Protein AF-A0A2W1ZKI3-F1 (afdb_monomer_lite)

Foldseek 3Di:
DDVLLVVLLVLLVVLLVLLVQLLVCLVPQVSNLVSLVVLLVSLVVNLVSQLVVCVVQVHHSVPGALVNCCVRPDPPCVPSSVVSVVSSVVSLVSSVVRHDDDPSVVSSVVSVVVRD

Sequence (116 aa):
MSGEATDLSARLWDERALLGDLVTAAQEPDRALALLDRLRVLRLEQDVLVHALAGQWGTAPDTATLRSLERVAPPPWDLLLPDHLAALATLTAELDALVPSGAVRERWDRVRGASR

Secondary structure (DSSP, 8-state):
--HHHHHHHHHHHHHHHHHHHHHHHTT-HHHHHHHHHHHHHHHHHHHHHHHHHHHHTTS-GGG--HHHHHTTPPTTHHHHHHHHHHHHHHHHHHHHHHPPTTHHHHHHHHHHHTT-

Structure (mmCIF, N/CA/C/O backbone):
data_AF-A0A2W1ZKI3-F1
#
_entry.id   AF-A0A2W1ZKI3-F1
#
loop_
_atom_site.group_PDB
_atom_site.id
_atom_site.type_symbol
_atom_site.label_atom_id
_atom_site.label_alt_id
_atom_site.label_comp_id
_atom_site.label_asym_id
_atom_site.label_entity_id
_atom_site.label_seq_id
_atom_site.pdbx_PDB_ins_code
_atom_site.Cartn_x
_atom_site.Cartn_y
_atom_site.Cartn_z
_atom_site.occupancy
_atom_site.B_iso_or_equiv
_atom_site.auth_seq_id
_atom_site.auth_comp_id
_atom_site.auth_asym_id
_atom_site.auth_atom_id
_atom_site.pdbx_PDB_model_num
ATOM 1 N N . MET A 1 1 ? 1.704 -2.016 -23.703 1.00 53.62 1 MET A N 1
ATOM 2 C CA . MET A 1 1 ? 1.446 -1.617 -22.305 1.00 53.62 1 MET A CA 1
ATOM 3 C C . MET A 1 1 ? 1.708 -2.839 -21.450 1.00 53.62 1 MET A C 1
ATOM 5 O O . MET A 1 1 ? 1.148 -3.878 -21.772 1.00 53.62 1 MET A O 1
ATOM 9 N N . SER A 1 2 ? 2.621 -2.760 -20.481 1.00 67.12 2 SER A N 1
ATOM 10 C CA . SER A 1 2 ? 2.915 -3.891 -19.588 1.00 67.12 2 SER A CA 1
ATOM 11 C C . SER A 1 2 ? 1.688 -4.164 -18.710 1.00 67.12 2 SER A C 1
ATOM 13 O O . SER A 1 2 ? 1.106 -3.227 -18.155 1.00 67.12 2 SER A O 1
ATOM 15 N N . GLY A 1 3 ? 1.267 -5.429 -18.641 1.00 91.06 3 GLY A N 1
ATOM 16 C CA . GLY A 1 3 ? 0.169 -5.853 -17.769 1.00 91.06 3 GLY A CA 1
ATOM 17 C C . GLY A 1 3 ? 0.518 -5.616 -16.302 1.00 91.06 3 GLY A C 1
ATOM 18 O O . GLY A 1 3 ? -0.306 -5.110 -15.552 1.00 91.06 3 GLY A O 1
ATOM 19 N N . GLU A 1 4 ? 1.787 -5.817 -15.944 1.00 94.56 4 GLU A N 1
ATOM 20 C CA . GLU A 1 4 ? 2.303 -5.668 -14.584 1.00 94.56 4 GLU A CA 1
ATOM 21 C C . GLU A 1 4 ? 2.168 -4.237 -14.051 1.00 94.56 4 GLU A C 1
ATOM 23 O O . GLU A 1 4 ? 1.882 -4.048 -12.874 1.00 94.56 4 GLU A O 1
ATOM 28 N N . ALA A 1 5 ? 2.319 -3.215 -14.899 1.00 94.69 5 ALA A N 1
ATOM 29 C CA . ALA A 1 5 ? 2.127 -1.825 -14.478 1.00 94.69 5 ALA A CA 1
ATOM 30 C C . ALA A 1 5 ? 0.650 -1.517 -14.173 1.00 94.69 5 ALA A C 1
ATOM 32 O O . ALA A 1 5 ? 0.334 -0.797 -13.224 1.00 94.69 5 ALA A O 1
ATOM 33 N N . THR A 1 6 ? -0.261 -2.117 -14.945 1.00 96.00 6 THR A N 1
ATOM 34 C CA . THR A 1 6 ? -1.707 -2.018 -14.699 1.00 96.00 6 THR A CA 1
ATOM 35 C C . THR A 1 6 ? -2.086 -2.766 -13.426 1.00 96.00 6 THR A C 1
ATOM 37 O O . THR A 1 6 ? -2.810 -2.222 -12.593 1.00 96.00 6 THR A O 1
ATOM 40 N N . ASP A 1 7 ? -1.539 -3.966 -13.236 1.00 97.25 7 ASP A N 1
ATOM 41 C CA . ASP A 1 7 ? -1.741 -4.764 -12.030 1.00 97.25 7 ASP A CA 1
ATOM 42 C C . ASP A 1 7 ? -1.191 -4.048 -10.794 1.00 97.25 7 ASP A C 1
ATOM 44 O O . ASP A 1 7 ? -1.878 -3.985 -9.775 1.00 97.25 7 ASP A O 1
ATOM 48 N N . LEU A 1 8 ? -0.009 -3.424 -10.885 1.00 97.19 8 LEU A N 1
ATOM 49 C CA . LEU A 1 8 ? 0.547 -2.629 -9.791 1.00 97.19 8 LEU A CA 1
ATOM 50 C C . LEU A 1 8 ? -0.387 -1.475 -9.439 1.00 97.19 8 LEU A C 1
ATOM 52 O O . LEU A 1 8 ? -0.717 -1.284 -8.272 1.00 97.19 8 LEU A O 1
ATOM 56 N N . SER A 1 9 ? -0.875 -0.740 -10.439 1.00 96.56 9 SER A N 1
ATOM 57 C CA . SER A 1 9 ? -1.841 0.330 -10.194 1.00 96.56 9 SER A CA 1
ATOM 58 C C . SER A 1 9 ? -3.138 -0.178 -9.564 1.00 96.56 9 SER A C 1
ATOM 60 O O . SER A 1 9 ? -3.724 0.541 -8.755 1.00 96.56 9 SER A O 1
ATOM 62 N N . ALA A 1 10 ? -3.606 -1.377 -9.918 1.00 97.69 10 ALA A N 1
ATOM 63 C CA . ALA A 1 10 ? -4.766 -1.985 -9.273 1.00 97.69 10 ALA A CA 1
ATOM 64 C C . ALA A 1 10 ? -4.475 -2.280 -7.792 1.00 97.69 10 ALA A C 1
ATOM 66 O O . ALA A 1 10 ? -5.259 -1.888 -6.932 1.00 97.69 10 ALA A O 1
ATOM 67 N N . ARG A 1 11 ? -3.307 -2.856 -7.473 1.00 98.00 11 ARG A N 1
ATOM 68 C CA . ARG A 1 11 ? -2.914 -3.131 -6.079 1.00 98.00 11 ARG A CA 1
ATOM 69 C C . ARG A 1 11 ? -2.718 -1.867 -5.246 1.00 98.00 11 ARG A C 1
ATOM 71 O O . ARG A 1 11 ? -3.053 -1.870 -4.066 1.00 98.00 11 ARG A O 1
ATOM 78 N N . LEU A 1 12 ? -2.227 -0.781 -5.843 1.00 97.50 12 LEU A N 1
ATOM 79 C CA . LEU A 1 12 ? -2.124 0.519 -5.172 1.00 97.50 12 LEU A CA 1
ATOM 80 C C . LEU A 1 12 ? -3.512 1.103 -4.864 1.00 97.50 12 LEU A C 1
ATOM 82 O O . LEU A 1 12 ? -3.722 1.662 -3.788 1.00 97.50 12 LEU A O 1
ATOM 86 N N . TRP A 1 13 ? -4.485 0.934 -5.764 1.00 98.06 13 TRP A N 1
ATOM 87 C CA . TRP A 1 13 ? -5.879 1.289 -5.483 1.00 98.06 13 TRP A CA 1
ATOM 88 C C . TRP A 1 13 ? -6.488 0.434 -4.369 1.00 98.06 13 TRP A C 1
ATOM 90 O O . TRP A 1 13 ? -7.110 0.990 -3.461 1.00 98.06 13 TRP A O 1
ATOM 100 N N . ASP A 1 14 ? -6.270 -0.881 -4.402 1.00 98.38 14 ASP A N 1
ATOM 101 C CA . ASP A 1 14 ? -6.720 -1.794 -3.347 1.00 98.38 14 ASP A CA 1
ATOM 102 C C . ASP A 1 14 ? -6.115 -1.413 -1.991 1.00 98.38 14 ASP A C 1
ATOM 104 O O . ASP A 1 14 ? -6.807 -1.431 -0.971 1.00 98.38 14 ASP A O 1
ATOM 108 N N . GLU A 1 15 ? -4.843 -1.003 -1.965 1.00 97.94 15 GLU A N 1
ATOM 109 C CA . GLU A 1 15 ? -4.184 -0.573 -0.735 1.00 97.94 15 GLU A CA 1
ATOM 110 C C . GLU A 1 15 ? -4.808 0.712 -0.208 1.00 97.94 15 GLU A C 1
ATOM 112 O O . GLU A 1 15 ? -5.104 0.801 0.980 1.00 97.94 15 GLU A O 1
ATOM 117 N N . ARG A 1 16 ? -5.071 1.692 -1.076 1.00 97.69 16 ARG A N 1
ATOM 118 C CA . ARG A 1 16 ? -5.751 2.931 -0.678 1.00 97.69 16 ARG A CA 1
ATOM 119 C C . ARG A 1 16 ? -7.126 2.655 -0.079 1.00 97.69 16 ARG A C 1
ATOM 121 O O . ARG A 1 16 ? -7.450 3.224 0.961 1.00 97.69 16 ARG A O 1
ATOM 128 N N . ALA A 1 17 ? -7.916 1.784 -0.707 1.00 98.25 17 ALA A N 1
ATOM 129 C CA . ALA A 1 17 ? -9.220 1.389 -0.183 1.00 98.25 17 ALA A CA 1
ATOM 130 C C . ALA A 1 17 ? -9.080 0.721 1.192 1.00 98.25 17 ALA A C 1
ATOM 132 O O . ALA A 1 17 ? -9.763 1.096 2.143 1.00 98.25 17 ALA A O 1
ATOM 133 N N . LEU A 1 18 ? -8.125 -0.200 1.326 1.00 98.19 18 LEU A N 1
ATOM 134 C CA . LEU A 1 18 ? -7.886 -0.928 2.565 1.00 98.19 18 LEU A CA 1
ATOM 135 C C . LEU A 1 18 ? -7.368 -0.033 3.702 1.00 98.19 18 LEU A C 1
ATOM 137 O O . LEU A 1 18 ? -7.762 -0.211 4.854 1.00 98.19 18 LEU A O 1
ATOM 141 N N . LEU A 1 19 ? -6.507 0.940 3.398 1.00 97.81 19 LEU A N 1
ATOM 142 C CA . LEU A 1 19 ? -6.060 1.943 4.363 1.00 97.81 19 LEU A CA 1
ATOM 143 C C . LEU A 1 19 ? -7.219 2.863 4.783 1.00 97.81 19 LEU A C 1
ATOM 145 O O . LEU A 1 19 ? -7.325 3.186 5.962 1.00 97.81 19 LEU A O 1
ATOM 149 N N . GLY A 1 20 ? -8.120 3.232 3.868 1.00 97.75 20 GLY A N 1
ATOM 150 C CA . GLY A 1 20 ? -9.344 3.972 4.205 1.00 97.75 20 GLY A CA 1
ATOM 151 C C . GLY A 1 20 ? -10.292 3.184 5.121 1.00 97.75 20 GLY A C 1
ATOM 152 O O . GLY A 1 20 ? -10.811 3.719 6.105 1.00 97.75 20 GLY A O 1
ATOM 153 N N . ASP A 1 21 ? -10.457 1.886 4.861 1.00 98.31 21 ASP A N 1
ATOM 154 C CA . ASP A 1 21 ? -11.203 0.987 5.747 1.00 98.31 21 ASP A CA 1
ATOM 155 C C . ASP A 1 21 ? -10.548 0.897 7.132 1.00 98.31 21 ASP A C 1
ATOM 157 O O . ASP A 1 21 ? -11.243 0.926 8.149 1.00 98.31 21 ASP A O 1
ATOM 161 N N . LEU A 1 22 ? -9.212 0.829 7.186 1.00 98.00 22 LEU A N 1
ATOM 162 C CA . LEU A 1 22 ? -8.447 0.839 8.435 1.00 98.00 22 LEU A CA 1
ATOM 163 C C . LEU A 1 22 ? -8.629 2.142 9.216 1.00 98.00 22 LEU A C 1
ATOM 165 O O . LEU A 1 22 ? -8.757 2.080 10.435 1.00 98.00 22 LEU A O 1
ATOM 169 N N . VAL A 1 23 ? -8.666 3.302 8.548 1.00 97.25 23 VAL A N 1
ATOM 170 C CA . VAL A 1 23 ? -8.913 4.602 9.200 1.00 97.25 23 VAL A CA 1
ATOM 171 C C . VAL A 1 23 ? -10.259 4.570 9.919 1.00 97.25 23 VAL A C 1
ATOM 173 O O . VAL A 1 23 ? -10.357 4.947 11.086 1.00 97.25 23 VAL A O 1
ATOM 176 N N . THR A 1 24 ? -11.282 4.035 9.251 1.00 96.94 24 THR A N 1
ATOM 177 C CA . THR A 1 24 ? -12.633 3.914 9.813 1.00 96.94 24 THR A CA 1
ATOM 178 C C . THR A 1 24 ? -12.696 2.888 10.950 1.00 96.94 24 THR A C 1
ATOM 180 O O . THR A 1 24 ? -13.403 3.093 11.933 1.00 96.94 24 THR A O 1
ATOM 183 N N . ALA A 1 25 ? -11.946 1.790 10.835 1.00 96.75 25 ALA A N 1
ATOM 184 C CA . ALA A 1 25 ? -11.964 0.670 11.774 1.00 96.75 25 ALA A CA 1
ATOM 185 C C . ALA A 1 25 ? -10.898 0.754 12.882 1.00 96.75 25 ALA A C 1
ATOM 187 O O . ALA A 1 25 ? -10.759 -0.194 13.652 1.00 96.75 25 ALA A O 1
ATOM 188 N N . ALA A 1 26 ? -10.124 1.842 12.984 1.00 93.94 26 ALA A N 1
ATOM 189 C CA . ALA A 1 26 ? -8.933 1.905 13.841 1.00 93.94 26 ALA A CA 1
ATOM 190 C C . ALA A 1 26 ? -9.215 1.604 15.326 1.00 93.94 26 ALA A C 1
ATOM 192 O O . ALA A 1 26 ? -8.348 1.085 16.027 1.00 93.94 26 ALA A O 1
ATOM 193 N N . GLN A 1 27 ? -10.430 1.905 15.794 1.00 94.00 27 GLN A N 1
ATOM 194 C CA . GLN A 1 27 ? -10.876 1.685 17.176 1.00 94.00 27 GLN A CA 1
ATOM 195 C C . GLN A 1 27 ? -11.596 0.341 17.388 1.00 94.00 27 GLN A C 1
ATOM 197 O O . GLN A 1 27 ? -12.051 0.063 18.494 1.00 94.00 27 GLN A O 1
ATOM 202 N N . GLU A 1 28 ? -11.707 -0.494 16.353 1.00 97.44 28 GLU A N 1
ATOM 203 C CA . GLU A 1 28 ? -12.312 -1.827 16.392 1.00 97.44 28 GLU A CA 1
ATOM 204 C C . GLU A 1 28 ? -11.196 -2.887 16.269 1.00 97.44 28 GLU A C 1
ATOM 206 O O . GLU A 1 28 ? -10.836 -3.258 15.149 1.00 97.44 28 GLU A O 1
ATOM 211 N N . PRO A 1 29 ? -10.610 -3.390 17.378 1.00 96.56 29 PRO A N 1
ATOM 212 C CA . PRO A 1 29 ? -9.356 -4.146 17.329 1.00 96.56 29 PRO A CA 1
ATOM 213 C C . PRO A 1 29 ? -9.392 -5.368 16.408 1.00 96.56 29 PRO A C 1
ATOM 215 O O . PRO A 1 29 ? -8.496 -5.534 15.584 1.00 96.56 29 PRO A O 1
ATOM 218 N N . ASP A 1 30 ? -10.441 -6.187 16.490 1.00 97.81 30 ASP A N 1
ATOM 219 C CA . ASP A 1 30 ? -10.557 -7.408 15.684 1.00 97.81 30 ASP A CA 1
ATOM 220 C C . ASP A 1 30 ? -10.656 -7.093 14.186 1.00 97.81 30 ASP A C 1
ATOM 222 O O . ASP A 1 30 ? -10.011 -7.735 13.351 1.00 97.81 30 ASP A O 1
ATOM 226 N N . ARG A 1 31 ? -11.420 -6.051 13.839 1.00 97.88 31 ARG A N 1
ATOM 227 C CA . ARG A 1 31 ? -11.578 -5.592 12.457 1.00 97.88 31 ARG A CA 1
ATOM 228 C C . ARG A 1 31 ? -10.278 -4.987 11.930 1.00 97.88 31 ARG A C 1
ATOM 230 O O . ARG A 1 31 ? -9.854 -5.337 10.829 1.00 97.88 31 ARG A O 1
ATOM 237 N N . ALA A 1 32 ? -9.621 -4.133 12.713 1.00 98.06 32 ALA A N 1
ATOM 238 C CA . ALA A 1 32 ? -8.341 -3.536 12.353 1.00 98.06 32 ALA A CA 1
ATOM 239 C C . ALA A 1 32 ? -7.266 -4.609 12.126 1.00 98.06 32 ALA A C 1
ATOM 241 O O . ALA A 1 32 ? -6.567 -4.575 11.116 1.00 98.06 32 ALA A O 1
ATOM 242 N N . LEU A 1 33 ? -7.165 -5.607 13.009 1.00 98.25 33 LEU A N 1
ATOM 243 C CA . LEU A 1 33 ? -6.203 -6.703 12.869 1.00 98.25 33 LEU A CA 1
ATOM 244 C C . LEU A 1 33 ? -6.441 -7.523 11.594 1.00 98.25 33 LEU A C 1
ATOM 246 O O . LEU A 1 33 ? -5.490 -7.779 10.853 1.00 98.25 33 LEU A O 1
ATOM 250 N N . ALA A 1 34 ? -7.696 -7.856 11.280 1.00 98.19 34 ALA A N 1
ATOM 251 C CA . ALA A 1 34 ? -8.033 -8.566 10.046 1.00 98.19 34 ALA A CA 1
ATOM 252 C C . ALA A 1 34 ? -7.664 -7.761 8.784 1.00 98.19 34 ALA A C 1
ATOM 254 O O . ALA A 1 34 ? -7.137 -8.312 7.813 1.00 98.19 34 ALA A O 1
ATOM 255 N N . LEU A 1 35 ? -7.897 -6.446 8.791 1.00 98.44 35 LEU A N 1
ATOM 256 C CA . LEU A 1 35 ? -7.519 -5.564 7.684 1.00 98.44 35 LEU A CA 1
ATOM 257 C C . LEU A 1 35 ? -5.989 -5.419 7.563 1.00 98.44 35 LEU A C 1
ATOM 259 O O . LEU A 1 35 ? -5.463 -5.437 6.452 1.00 98.44 35 LEU A O 1
ATOM 263 N N . LEU A 1 36 ? -5.253 -5.365 8.679 1.00 97.94 36 LEU A N 1
ATOM 264 C CA . LEU A 1 36 ? -3.782 -5.344 8.686 1.00 97.94 36 LEU A CA 1
ATOM 265 C C . LEU A 1 36 ? -3.166 -6.643 8.144 1.00 97.94 36 LEU A C 1
ATOM 267 O O . LEU A 1 36 ? -2.096 -6.622 7.528 1.00 97.94 36 LEU A O 1
ATOM 271 N N . ASP A 1 37 ? -3.823 -7.784 8.349 1.00 97.50 37 ASP A N 1
ATOM 272 C CA . ASP A 1 37 ? -3.405 -9.050 7.748 1.00 97.50 37 ASP A CA 1
ATOM 273 C C . ASP A 1 37 ? -3.599 -9.052 6.232 1.00 97.50 37 ASP A C 1
ATOM 275 O O . ASP A 1 37 ? -2.682 -9.451 5.508 1.00 97.50 37 ASP A O 1
ATOM 279 N N . ARG A 1 38 ? -4.724 -8.517 5.746 1.00 98.00 38 ARG A N 1
ATOM 280 C CA . ARG A 1 38 ? -4.956 -8.309 4.308 1.00 98.00 38 ARG A CA 1
ATOM 281 C C . ARG A 1 38 ? -3.935 -7.344 3.706 1.00 98.00 38 ARG A C 1
ATOM 283 O O . ARG A 1 38 ? -3.398 -7.628 2.641 1.00 98.00 38 ARG A O 1
ATOM 290 N N . LEU A 1 39 ? -3.608 -6.260 4.413 1.00 97.62 39 LEU A N 1
ATOM 291 C CA . LEU A 1 39 ? -2.653 -5.251 3.950 1.00 97.62 39 LEU A CA 1
ATOM 292 C C . LEU A 1 39 ? -1.256 -5.845 3.782 1.00 97.62 39 LEU A C 1
ATOM 294 O O . LEU A 1 39 ? -0.571 -5.563 2.803 1.00 97.62 39 LEU A O 1
ATOM 298 N N . ARG A 1 40 ? -0.847 -6.715 4.711 1.00 96.56 40 ARG A N 1
ATOM 299 C CA . ARG A 1 40 ? 0.424 -7.436 4.600 1.00 96.56 40 ARG A CA 1
ATOM 300 C C . ARG A 1 40 ? 0.477 -8.301 3.342 1.00 96.56 40 ARG A C 1
ATOM 302 O O . ARG A 1 40 ? 1.495 -8.291 2.665 1.00 96.56 40 ARG A O 1
ATOM 309 N N . VAL A 1 41 ? -0.579 -9.061 3.051 1.00 96.44 41 VAL A N 1
ATOM 310 C CA . VAL A 1 41 ? -0.627 -9.923 1.855 1.00 96.44 41 VAL A CA 1
ATOM 311 C C . VAL A 1 41 ? -0.575 -9.079 0.586 1.00 96.44 41 VAL A C 1
ATOM 313 O O . VAL A 1 41 ? 0.241 -9.349 -0.286 1.00 96.44 41 VAL A O 1
ATOM 316 N N . LEU A 1 42 ? -1.372 -8.013 0.529 1.00 97.06 42 LEU A N 1
ATOM 317 C CA . LEU A 1 42 ? -1.413 -7.106 -0.613 1.00 97.06 42 LEU A CA 1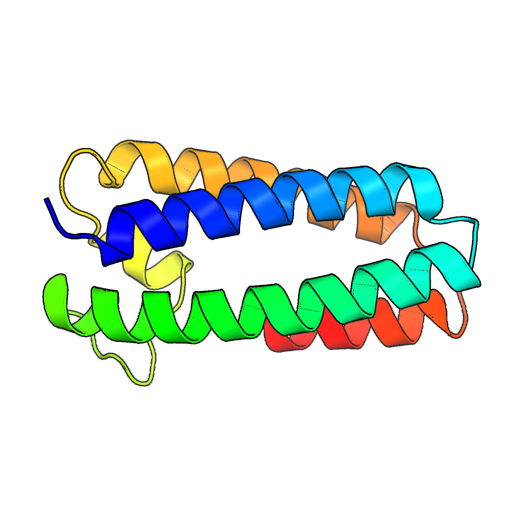
ATOM 318 C C . LEU A 1 42 ? -0.045 -6.476 -0.914 1.00 97.06 42 LEU A C 1
ATOM 320 O O . LEU A 1 42 ? 0.358 -6.389 -2.068 1.00 97.06 42 LEU A O 1
ATOM 324 N N . ARG A 1 43 ? 0.695 -6.063 0.118 1.00 95.12 43 ARG A N 1
ATOM 325 C CA . ARG A 1 43 ? 2.029 -5.474 -0.058 1.00 95.12 43 ARG A CA 1
ATOM 326 C C . ARG A 1 43 ? 3.064 -6.483 -0.561 1.00 95.12 43 ARG A C 1
ATOM 328 O O . ARG A 1 43 ? 3.888 -6.120 -1.384 1.00 95.12 43 ARG A O 1
ATOM 335 N N . LEU A 1 44 ? 2.955 -7.758 -0.179 1.00 94.69 44 LEU A N 1
ATOM 336 C CA . LEU A 1 44 ? 3.794 -8.814 -0.765 1.00 94.69 44 LEU A CA 1
ATOM 337 C C . LEU A 1 44 ? 3.520 -8.998 -2.266 1.00 94.69 44 LEU A C 1
ATOM 339 O O . LEU A 1 44 ? 4.443 -9.242 -3.037 1.00 94.69 44 LEU A O 1
ATOM 343 N N . GLU A 1 45 ? 2.264 -8.876 -2.698 1.00 95.94 45 GLU A N 1
ATOM 344 C CA . GLU A 1 45 ? 1.919 -8.917 -4.125 1.00 95.94 45 GLU A CA 1
ATOM 345 C C . GLU A 1 45 ? 2.484 -7.700 -4.872 1.00 95.94 45 GLU A C 1
ATOM 347 O O . GLU A 1 45 ? 2.977 -7.838 -5.992 1.00 95.94 45 GLU A O 1
ATOM 352 N N . GLN A 1 46 ? 2.462 -6.520 -4.244 1.00 96.06 46 GLN A N 1
ATOM 353 C CA . GLN A 1 46 ? 3.098 -5.325 -4.799 1.00 96.06 46 GLN A CA 1
ATOM 354 C C . GLN A 1 46 ? 4.608 -5.494 -4.937 1.00 96.06 46 GLN A C 1
ATOM 356 O O . GLN A 1 46 ? 5.138 -5.133 -5.982 1.00 96.06 46 GLN A O 1
ATOM 361 N N . ASP A 1 47 ? 5.294 -6.081 -3.955 1.00 94.94 47 ASP A N 1
ATOM 362 C CA . ASP A 1 47 ? 6.742 -6.312 -4.021 1.00 94.94 47 ASP A CA 1
ATOM 363 C C . ASP A 1 47 ? 7.123 -7.181 -5.233 1.00 94.94 47 ASP A C 1
ATOM 365 O O . ASP A 1 47 ? 8.086 -6.885 -5.943 1.00 94.94 47 ASP A O 1
ATOM 369 N N . VAL A 1 48 ? 6.323 -8.211 -5.537 1.00 95.56 48 VAL A N 1
ATOM 370 C CA . VAL A 1 48 ? 6.506 -9.051 -6.736 1.00 95.56 48 VAL A CA 1
ATOM 371 C C . VAL A 1 48 ? 6.364 -8.228 -8.020 1.00 95.56 48 VAL A C 1
ATOM 373 O O . VAL A 1 48 ? 7.179 -8.357 -8.937 1.00 95.56 48 VAL A O 1
ATOM 376 N N . LEU A 1 49 ? 5.353 -7.361 -8.090 1.00 96.62 49 LEU A N 1
ATOM 377 C CA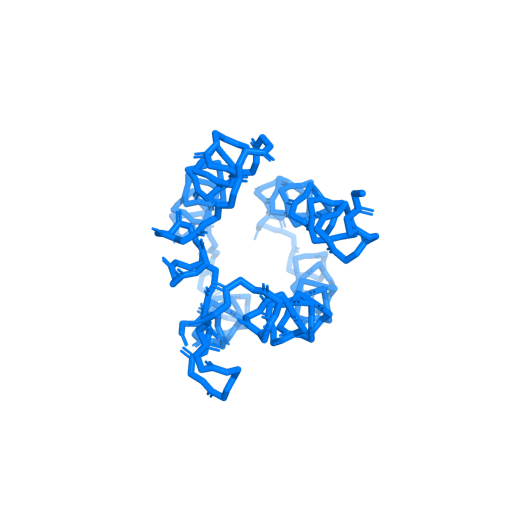 . LEU A 1 49 ? 5.125 -6.490 -9.246 1.00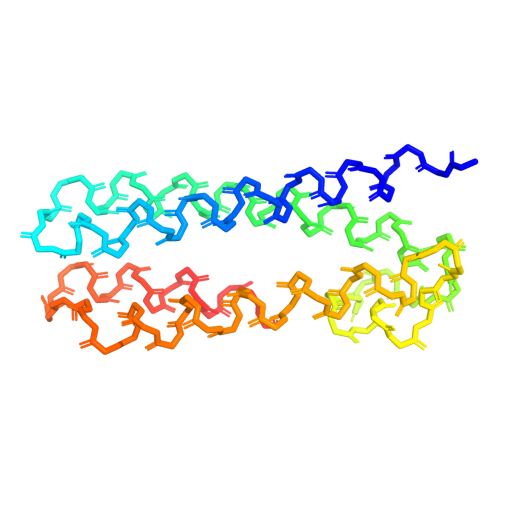 96.62 49 LEU A CA 1
ATOM 378 C C . LEU A 1 49 ? 6.223 -5.429 -9.384 1.00 96.62 49 LEU A C 1
ATOM 380 O O . LEU A 1 49 ? 6.680 -5.159 -10.494 1.00 96.62 49 LEU A O 1
ATOM 384 N N . VAL A 1 50 ? 6.692 -4.868 -8.269 1.00 95.81 50 VAL A N 1
ATOM 385 C CA . VAL A 1 50 ? 7.799 -3.907 -8.230 1.00 95.81 50 VAL A CA 1
ATOM 386 C C . VAL A 1 50 ? 9.076 -4.547 -8.762 1.00 95.81 50 VAL A C 1
ATOM 388 O O . VAL A 1 50 ? 9.741 -3.963 -9.616 1.00 95.81 50 VAL A O 1
ATOM 391 N N . HIS A 1 51 ? 9.387 -5.766 -8.320 1.00 95.19 51 HIS A N 1
ATOM 392 C CA . HIS A 1 51 ? 10.531 -6.529 -8.809 1.00 95.19 51 HIS A CA 1
ATOM 393 C C . HIS A 1 51 ? 10.443 -6.785 -10.322 1.00 95.19 51 HIS A C 1
ATOM 395 O O . HIS A 1 51 ? 11.412 -6.568 -11.052 1.00 95.19 51 HIS A O 1
ATOM 401 N N . ALA A 1 52 ? 9.271 -7.190 -10.822 1.00 94.75 52 ALA A N 1
ATOM 402 C CA . ALA A 1 52 ? 9.064 -7.415 -12.251 1.00 94.75 52 ALA A CA 1
ATOM 403 C C . ALA A 1 52 ? 9.249 -6.125 -13.071 1.00 94.75 52 ALA A C 1
ATOM 405 O O . ALA A 1 52 ? 9.970 -6.114 -14.072 1.00 94.75 52 ALA A O 1
ATOM 406 N N . LEU A 1 53 ? 8.645 -5.022 -12.624 1.00 95.94 53 LEU A N 1
ATOM 407 C CA . LEU A 1 53 ? 8.726 -3.728 -13.300 1.00 95.94 53 LEU A CA 1
ATOM 408 C C . LEU A 1 53 ? 10.119 -3.118 -13.239 1.00 95.94 53 LEU A C 1
ATOM 410 O O . LEU A 1 53 ? 10.525 -2.447 -14.184 1.00 95.94 53 LEU A O 1
ATOM 414 N N . ALA A 1 54 ? 10.885 -3.390 -12.187 1.00 95.06 54 ALA A N 1
ATOM 415 C CA . ALA A 1 54 ? 12.258 -2.930 -12.088 1.00 95.06 54 ALA A CA 1
ATOM 416 C C . ALA A 1 54 ? 13.109 -3.420 -13.260 1.00 95.06 54 ALA A C 1
ATOM 418 O O . ALA A 1 54 ? 13.760 -2.609 -13.919 1.00 95.06 54 ALA A O 1
ATOM 419 N N . GLY A 1 55 ? 13.022 -4.713 -13.587 1.00 92.56 55 GLY A N 1
ATOM 420 C CA . GLY A 1 55 ? 13.706 -5.281 -14.749 1.00 92.56 55 GLY A CA 1
ATOM 421 C C . GLY A 1 55 ? 13.234 -4.668 -16.070 1.00 92.56 55 GLY A C 1
ATOM 422 O O . GLY A 1 55 ? 14.047 -4.405 -16.955 1.00 92.56 55 GLY A O 1
ATOM 423 N N . GLN A 1 56 ? 11.936 -4.377 -16.191 1.00 93.94 56 GLN A N 1
ATOM 424 C CA . GLN A 1 56 ? 11.359 -3.773 -17.397 1.00 93.94 56 GLN A CA 1
ATOM 425 C C . GLN A 1 56 ? 11.742 -2.297 -17.576 1.00 93.94 56 GLN A C 1
ATOM 427 O O . GLN A 1 56 ? 11.895 -1.835 -18.705 1.00 93.94 56 GLN A O 1
ATOM 432 N N . TRP A 1 57 ? 11.886 -1.553 -16.479 1.00 94.44 57 TRP A N 1
ATOM 433 C CA . TRP A 1 57 ? 12.180 -0.115 -16.475 1.00 94.44 57 TRP A CA 1
ATOM 434 C C . TRP A 1 57 ? 13.661 0.193 -16.209 1.00 94.44 57 TRP A C 1
ATOM 436 O O . TRP A 1 57 ? 14.030 1.344 -15.993 1.00 94.44 57 TRP A O 1
ATOM 446 N N . GLY A 1 58 ? 14.531 -0.822 -16.254 1.00 89.25 58 GLY A N 1
ATOM 447 C CA . GLY A 1 58 ? 15.986 -0.647 -16.220 1.00 89.25 58 GLY A CA 1
ATOM 448 C C . GLY A 1 58 ? 16.574 -0.349 -14.838 1.00 89.25 58 GLY A C 1
ATOM 449 O O . GLY A 1 58 ? 17.621 0.288 -14.744 1.00 89.25 58 GLY A O 1
ATOM 450 N N . THR A 1 59 ? 15.926 -0.806 -13.765 1.00 90.88 59 THR A N 1
ATOM 451 C CA . THR A 1 59 ? 16.445 -0.735 -12.389 1.00 90.88 59 THR A CA 1
ATOM 452 C C . THR A 1 59 ? 16.759 -2.124 -11.840 1.00 90.88 59 THR A C 1
ATOM 454 O O . THR A 1 59 ? 16.316 -3.135 -12.376 1.00 90.88 59 THR A O 1
ATOM 457 N N . ALA A 1 60 ? 17.571 -2.183 -10.782 1.00 91.12 60 ALA A N 1
ATOM 458 C CA . ALA A 1 60 ? 17.962 -3.442 -10.156 1.00 91.12 60 ALA A CA 1
ATOM 459 C C . ALA A 1 60 ? 16.767 -4.062 -9.399 1.00 91.12 60 ALA A C 1
ATOM 461 O O . ALA A 1 60 ? 16.320 -3.460 -8.421 1.00 91.12 60 ALA A O 1
ATOM 462 N N . PRO A 1 61 ? 16.269 -5.250 -9.793 1.00 89.44 61 PRO A N 1
ATOM 463 C CA . PRO A 1 61 ? 15.066 -5.835 -9.195 1.00 89.44 61 PRO A CA 1
ATOM 464 C C . PRO A 1 61 ? 15.176 -6.145 -7.699 1.00 89.44 61 PRO A C 1
ATOM 466 O O . PRO A 1 61 ? 14.200 -6.004 -6.969 1.00 89.44 61 PRO A O 1
ATOM 469 N N . ASP A 1 62 ? 16.364 -6.522 -7.226 1.00 87.31 62 ASP A N 1
ATOM 470 C CA . ASP A 1 62 ? 16.586 -6.940 -5.832 1.00 87.31 62 ASP A CA 1
ATOM 471 C C . ASP A 1 62 ? 16.601 -5.773 -4.833 1.00 87.31 62 ASP A C 1
ATOM 473 O O . ASP A 1 62 ? 16.538 -5.980 -3.624 1.00 87.31 62 ASP A O 1
ATOM 477 N N . THR A 1 63 ? 16.718 -4.540 -5.328 1.00 87.75 63 THR A N 1
ATOM 478 C CA . THR A 1 63 ? 16.728 -3.316 -4.509 1.00 87.75 63 THR A CA 1
ATOM 479 C C . THR A 1 63 ? 15.636 -2.337 -4.926 1.00 87.75 63 THR A C 1
ATOM 481 O O . THR A 1 63 ? 15.618 -1.185 -4.481 1.00 87.75 63 THR A O 1
ATOM 484 N N . ALA A 1 64 ? 14.734 -2.778 -5.802 1.00 91.31 64 ALA A N 1
ATOM 485 C CA . ALA A 1 64 ? 13.655 -1.954 -6.292 1.00 91.31 64 ALA A CA 1
ATOM 486 C C . ALA A 1 64 ? 12.606 -1.725 -5.207 1.00 91.31 64 ALA A C 1
ATOM 488 O O . ALA A 1 64 ? 12.207 -2.631 -4.484 1.00 91.31 64 ALA A O 1
ATOM 489 N N . THR A 1 65 ? 12.138 -0.489 -5.134 1.00 91.94 65 THR A N 1
ATOM 490 C CA . THR A 1 65 ? 11.039 -0.064 -4.278 1.00 91.94 65 THR A CA 1
ATOM 491 C C . THR A 1 65 ? 10.068 0.748 -5.121 1.00 91.94 65 THR A C 1
ATOM 493 O O . THR A 1 65 ? 10.425 1.262 -6.183 1.00 91.94 65 THR A O 1
ATOM 496 N N . LEU A 1 66 ? 8.847 0.959 -4.632 1.00 92.62 66 LEU A N 1
ATOM 497 C CA . LEU A 1 66 ? 7.904 1.874 -5.285 1.00 92.62 66 LEU A CA 1
ATOM 498 C C . LEU A 1 66 ? 8.513 3.266 -5.536 1.00 92.62 66 LEU A C 1
ATOM 500 O O . LEU A 1 66 ? 8.325 3.851 -6.600 1.00 92.62 66 LEU A O 1
ATOM 504 N N . ARG A 1 67 ? 9.314 3.766 -4.585 1.00 90.62 67 ARG A N 1
ATOM 505 C CA . ARG A 1 67 ? 10.052 5.033 -4.706 1.00 90.62 67 ARG A CA 1
ATOM 506 C C . ARG A 1 67 ? 11.156 4.993 -5.759 1.00 90.62 67 ARG A C 1
ATOM 508 O O . ARG A 1 67 ? 11.460 6.021 -6.362 1.00 90.62 67 ARG A O 1
ATOM 515 N N . SER A 1 68 ? 11.824 3.856 -5.962 1.00 91.94 68 SER A N 1
ATOM 516 C CA . SER A 1 68 ? 12.814 3.751 -7.037 1.00 91.94 68 SER A CA 1
ATOM 517 C C . SER A 1 68 ? 12.136 3.703 -8.404 1.00 91.94 68 SER A C 1
ATOM 519 O O . SER A 1 68 ? 12.612 4.390 -9.306 1.00 91.94 68 SER A O 1
ATOM 521 N N . LEU A 1 69 ? 11.008 2.994 -8.524 1.00 93.81 69 LEU A N 1
ATOM 522 C CA . LEU A 1 69 ? 10.208 2.933 -9.747 1.00 93.81 69 LEU A CA 1
ATOM 523 C C . LEU A 1 69 ? 9.625 4.291 -10.139 1.00 93.81 69 LEU A C 1
ATOM 525 O O . LEU A 1 69 ? 9.717 4.651 -11.306 1.00 93.81 69 LEU A O 1
ATOM 529 N N . GLU A 1 70 ? 9.113 5.073 -9.181 1.00 94.19 70 GLU A N 1
ATOM 530 C CA . GLU A 1 70 ? 8.612 6.445 -9.396 1.00 94.19 70 GLU A CA 1
ATOM 531 C C . GLU A 1 70 ? 9.598 7.304 -10.212 1.00 94.19 70 GLU A C 1
ATOM 533 O O . GLU A 1 70 ? 9.195 8.067 -11.083 1.00 94.19 70 GLU A O 1
ATOM 538 N N . ARG A 1 71 ? 10.907 7.145 -9.974 1.00 92.06 71 ARG A N 1
ATOM 539 C CA . ARG A 1 71 ? 11.962 7.951 -10.614 1.00 92.06 71 ARG A CA 1
ATOM 540 C C . ARG A 1 71 ? 12.275 7.564 -12.058 1.00 92.06 71 ARG A C 1
ATOM 542 O O . ARG A 1 71 ? 12.917 8.343 -12.755 1.00 92.06 71 ARG A O 1
ATOM 549 N N . VAL A 1 72 ? 11.899 6.359 -12.475 1.00 94.50 72 VAL A N 1
ATOM 550 C CA . VAL A 1 72 ? 12.234 5.795 -13.795 1.00 94.50 72 VAL A CA 1
ATOM 551 C C . VAL A 1 72 ? 10.996 5.406 -14.601 1.00 94.50 72 VAL A C 1
ATOM 553 O O . VAL A 1 72 ? 11.122 4.891 -15.711 1.00 94.50 72 VAL A O 1
ATOM 556 N N . ALA A 1 73 ? 9.808 5.608 -14.031 1.00 94.81 73 ALA A N 1
ATOM 557 C CA . ALA A 1 73 ? 8.552 5.199 -14.622 1.00 94.81 73 ALA A CA 1
ATOM 558 C C . ALA A 1 73 ? 8.364 5.862 -15.999 1.00 94.81 73 ALA A C 1
ATOM 560 O O . ALA A 1 73 ? 8.536 7.075 -16.125 1.00 94.81 73 ALA A O 1
ATOM 561 N N . PRO A 1 74 ? 8.022 5.096 -17.047 1.00 95.25 74 PRO A N 1
ATOM 562 C CA . PRO A 1 74 ? 7.730 5.655 -18.359 1.00 95.25 74 PRO A CA 1
ATOM 563 C C . PRO A 1 74 ? 6.303 6.225 -18.404 1.00 95.25 74 PRO A C 1
ATOM 565 O O . PRO A 1 74 ? 5.448 5.794 -17.627 1.00 95.25 74 PRO A O 1
ATOM 568 N N . PRO A 1 75 ? 5.974 7.098 -19.372 1.00 94.88 75 PRO A N 1
ATOM 569 C CA . PRO A 1 75 ? 4.598 7.533 -19.582 1.00 94.88 75 PRO A CA 1
ATOM 570 C C . PRO A 1 75 ? 3.620 6.366 -19.821 1.00 94.88 75 PRO A C 1
ATOM 572 O O . PRO A 1 75 ? 3.964 5.424 -20.545 1.00 94.88 75 PRO A O 1
ATOM 575 N N . PRO A 1 76 ? 2.392 6.403 -19.259 1.00 94.19 76 PRO A N 1
ATOM 576 C CA . PRO A 1 76 ? 1.813 7.457 -18.404 1.00 94.19 76 PRO A CA 1
ATOM 577 C C . PRO A 1 76 ? 2.085 7.276 -16.892 1.00 94.19 76 PRO A C 1
ATOM 579 O O . PRO A 1 76 ? 1.484 7.950 -16.056 1.00 94.19 76 PRO A O 1
ATOM 582 N N . TRP A 1 77 ? 2.917 6.306 -16.515 1.00 95.38 77 TRP A N 1
ATOM 583 C CA . TRP A 1 77 ? 3.160 5.932 -15.120 1.00 95.38 77 TRP A CA 1
ATOM 584 C C . TRP A 1 77 ? 4.017 6.946 -14.361 1.00 95.38 77 TRP A C 1
ATOM 586 O O . TRP A 1 77 ? 3.939 6.995 -13.136 1.00 95.38 77 TRP A O 1
ATOM 596 N N . ASP A 1 78 ? 4.763 7.779 -15.086 1.00 95.06 78 ASP A N 1
ATOM 597 C CA . ASP A 1 78 ? 5.474 8.958 -14.581 1.00 95.06 78 ASP A CA 1
ATOM 598 C C . ASP A 1 78 ? 4.555 9.962 -13.868 1.00 95.06 78 ASP A C 1
ATOM 600 O O . ASP A 1 78 ? 4.999 10.648 -12.952 1.00 95.06 78 ASP A O 1
ATOM 604 N N . LEU A 1 79 ? 3.274 10.020 -14.245 1.00 94.38 79 LEU A N 1
ATOM 605 C CA . LEU A 1 79 ? 2.261 10.854 -13.593 1.00 94.38 79 LEU A CA 1
ATOM 606 C C . LEU A 1 79 ? 1.421 10.070 -12.578 1.00 94.38 79 LEU A C 1
ATOM 608 O O . LEU A 1 79 ? 1.140 10.561 -11.488 1.00 94.38 79 LEU A O 1
ATOM 612 N N . LEU A 1 80 ? 1.034 8.836 -12.914 1.00 94.88 80 LEU A N 1
ATOM 613 C CA . LEU A 1 80 ? 0.098 8.058 -12.094 1.00 94.88 80 LEU A CA 1
ATOM 614 C C . LEU A 1 80 ? 0.720 7.510 -10.801 1.00 94.88 80 LEU A C 1
ATOM 616 O O . LEU A 1 80 ? 0.035 7.428 -9.781 1.00 94.88 80 LEU A O 1
ATOM 620 N N . LEU A 1 81 ? 1.995 7.103 -10.821 1.00 95.06 81 LEU A N 1
ATOM 621 C CA . LEU A 1 81 ? 2.647 6.562 -9.625 1.00 95.06 81 LEU A CA 1
ATOM 622 C C . LEU A 1 81 ? 2.834 7.615 -8.522 1.00 95.06 81 LEU A C 1
ATOM 624 O O . LEU A 1 81 ? 2.468 7.308 -7.385 1.00 95.06 81 LEU A O 1
ATOM 628 N N . PRO A 1 82 ? 3.322 8.841 -8.800 1.00 95.94 82 PRO A N 1
ATOM 629 C CA . PRO A 1 82 ? 3.396 9.891 -7.784 1.00 95.94 82 PRO A CA 1
ATOM 630 C C . PRO A 1 82 ? 2.063 10.158 -7.071 1.00 95.94 82 PRO A C 1
ATOM 632 O O . PRO A 1 82 ? 2.040 10.258 -5.842 1.00 95.94 82 PRO A O 1
ATOM 635 N N . ASP A 1 83 ? 0.949 10.198 -7.808 1.00 96.12 83 ASP A N 1
ATOM 636 C CA . ASP A 1 83 ? -0.388 10.425 -7.240 1.00 96.12 83 ASP A CA 1
ATOM 637 C C . ASP A 1 83 ? -0.798 9.313 -6.264 1.00 96.12 83 ASP A C 1
ATOM 639 O O . ASP A 1 83 ? -1.321 9.579 -5.174 1.00 96.12 83 ASP A O 1
ATOM 643 N N . HIS A 1 84 ? -0.521 8.055 -6.617 1.00 96.25 84 HIS A N 1
ATOM 644 C CA . HIS A 1 84 ? -0.739 6.925 -5.714 1.00 96.25 84 HIS A CA 1
ATOM 645 C C . HIS A 1 84 ? 0.110 7.034 -4.453 1.00 96.25 84 HIS A C 1
ATOM 647 O O . HIS A 1 84 ? -0.413 6.886 -3.348 1.00 96.25 84 HIS A O 1
ATOM 653 N N . LEU A 1 85 ? 1.404 7.325 -4.597 1.00 95.38 85 LEU A N 1
ATOM 654 C CA . LEU A 1 85 ? 2.325 7.412 -3.464 1.00 95.38 85 LEU A CA 1
ATOM 655 C C . LEU A 1 85 ? 1.974 8.563 -2.521 1.00 95.38 85 LEU A C 1
ATOM 657 O O . LEU A 1 85 ? 2.070 8.400 -1.303 1.00 95.38 85 LEU A O 1
ATOM 661 N N . ALA A 1 86 ? 1.516 9.695 -3.055 1.00 96.19 86 ALA A N 1
ATOM 662 C CA . ALA A 1 86 ? 1.012 10.802 -2.254 1.00 96.19 86 ALA A CA 1
ATOM 663 C C . ALA A 1 86 ? -0.225 10.386 -1.441 1.00 96.19 86 ALA A C 1
ATOM 665 O O . ALA A 1 86 ? -0.257 10.585 -0.226 1.00 96.19 86 ALA A O 1
ATOM 666 N N . ALA A 1 87 ? -1.208 9.741 -2.077 1.00 95.81 87 ALA A N 1
ATOM 667 C CA . ALA A 1 87 ? -2.418 9.284 -1.394 1.00 95.81 87 ALA A CA 1
ATOM 668 C C . ALA A 1 87 ? -2.126 8.237 -0.303 1.00 95.81 87 ALA A C 1
ATOM 670 O O . ALA A 1 87 ? -2.667 8.322 0.803 1.00 95.81 87 ALA A O 1
ATOM 671 N N . LEU A 1 88 ? -1.242 7.275 -0.585 1.00 95.88 88 LEU A N 1
ATOM 672 C CA . LEU A 1 88 ? -0.806 6.269 0.388 1.00 95.88 88 LEU A CA 1
ATOM 673 C C . LEU A 1 88 ? -0.070 6.900 1.574 1.00 95.88 88 LEU A C 1
ATOM 675 O O . LEU A 1 88 ? -0.295 6.499 2.718 1.00 95.88 88 LEU A O 1
ATOM 679 N N . ALA A 1 89 ?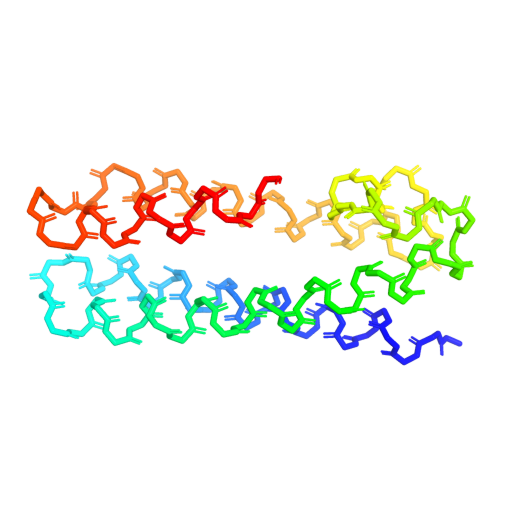 0.777 7.903 1.324 1.00 95.38 89 ALA A N 1
ATOM 680 C CA . ALA A 1 89 ? 1.482 8.627 2.376 1.00 95.38 89 ALA A CA 1
ATOM 681 C C . ALA A 1 89 ? 0.511 9.373 3.303 1.00 95.38 89 ALA A C 1
ATOM 683 O O . ALA A 1 89 ? 0.660 9.289 4.523 1.00 95.38 89 ALA A O 1
ATOM 684 N N . THR A 1 90 ? -0.505 10.042 2.747 1.00 96.94 90 THR A N 1
ATOM 685 C CA . THR A 1 90 ? -1.551 10.718 3.529 1.00 96.94 90 THR A CA 1
ATOM 686 C C . THR A 1 90 ? -2.300 9.739 4.432 1.00 96.94 90 THR A C 1
ATOM 688 O O . THR A 1 90 ? -2.347 9.951 5.642 1.00 96.94 90 THR A O 1
ATOM 691 N N . LEU A 1 91 ? -2.816 8.638 3.877 1.00 96.69 91 LEU A N 1
ATOM 692 C CA . LEU A 1 91 ? -3.571 7.640 4.647 1.00 96.69 91 LEU A CA 1
ATOM 693 C C . LEU A 1 91 ? -2.709 6.954 5.715 1.00 96.69 91 LEU A C 1
ATOM 695 O O . LEU A 1 91 ? 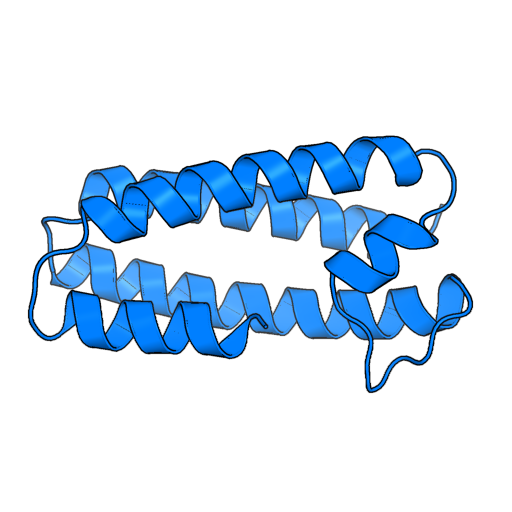-3.158 6.700 6.830 1.00 96.69 91 LEU A O 1
ATOM 699 N N . THR A 1 92 ? -1.443 6.684 5.396 1.00 96.38 92 THR A N 1
ATOM 700 C CA . THR A 1 92 ? -0.489 6.102 6.348 1.00 96.38 92 THR A CA 1
ATOM 701 C C . THR A 1 92 ? -0.214 7.047 7.520 1.00 96.38 92 THR A C 1
ATOM 703 O O . THR A 1 92 ? -0.137 6.590 8.660 1.00 96.38 92 THR A O 1
ATOM 706 N N . ALA A 1 93 ? -0.078 8.352 7.265 1.00 96.56 93 ALA A N 1
ATOM 707 C CA . ALA A 1 93 ? 0.116 9.353 8.313 1.00 96.56 93 ALA A CA 1
ATOM 708 C C . ALA A 1 93 ? -1.136 9.527 9.189 1.00 96.56 93 ALA A C 1
ATOM 710 O O . ALA A 1 93 ? -1.025 9.679 10.405 1.00 96.56 93 ALA A O 1
ATOM 711 N N . GLU A 1 94 ? -2.324 9.462 8.590 1.00 97.19 94 GLU A N 1
ATOM 712 C CA . GLU A 1 94 ? -3.591 9.483 9.321 1.00 97.19 94 GLU A CA 1
ATOM 7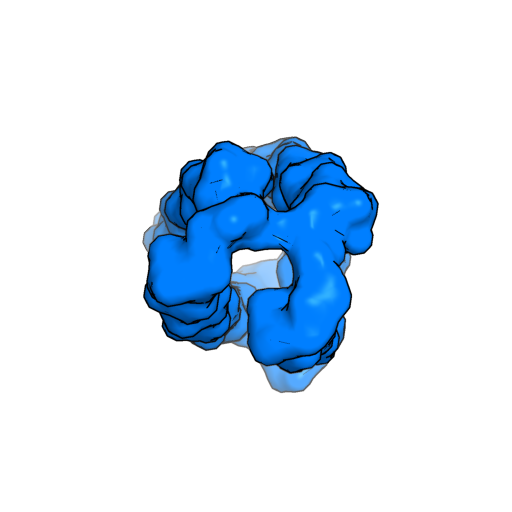13 C C . GLU A 1 94 ? -3.725 8.265 10.247 1.00 97.19 94 GLU A C 1
ATOM 715 O O . GLU A 1 94 ? -3.986 8.413 11.443 1.00 97.19 94 GLU A O 1
ATOM 720 N N . LEU A 1 95 ? -3.436 7.062 9.743 1.00 96.75 95 LEU A N 1
ATOM 721 C CA . LEU A 1 95 ? -3.402 5.848 10.563 1.00 96.75 95 LEU A CA 1
ATOM 722 C C . LEU A 1 95 ? -2.365 5.918 11.681 1.00 96.75 95 LEU A C 1
ATOM 724 O O . LEU A 1 95 ? -2.652 5.504 12.805 1.00 96.75 95 LEU A O 1
ATOM 728 N N . ASP A 1 96 ? -1.182 6.477 11.416 1.00 96.06 96 ASP A N 1
ATOM 729 C CA . ASP A 1 96 ? -0.164 6.671 12.450 1.00 96.06 96 ASP A CA 1
ATOM 730 C C . ASP A 1 96 ? -0.703 7.475 13.639 1.00 96.06 96 ASP A C 1
ATOM 732 O O . ASP A 1 96 ? -0.378 7.138 14.780 1.00 96.06 96 ASP A O 1
ATOM 736 N N . ALA A 1 97 ? -1.551 8.475 13.387 1.00 96.25 97 ALA A N 1
ATOM 737 C CA . ALA A 1 97 ? -2.176 9.292 14.422 1.00 96.25 97 ALA A CA 1
ATOM 738 C C . ALA A 1 97 ? -3.358 8.597 15.125 1.00 96.25 97 ALA A C 1
ATOM 740 O O . ALA A 1 97 ? -3.564 8.817 16.318 1.00 96.25 97 ALA A O 1
ATOM 741 N N . LEU A 1 98 ? -4.125 7.764 14.413 1.00 96.50 98 LEU A N 1
ATOM 742 C CA . LEU A 1 98 ? -5.377 7.183 14.917 1.00 96.50 98 LEU A CA 1
ATOM 743 C C . LEU A 1 98 ? -5.224 5.823 15.605 1.00 96.50 98 LEU A C 1
ATOM 745 O O . LEU A 1 98 ? -6.034 5.489 16.471 1.00 96.50 98 LEU A O 1
ATOM 749 N N . VAL A 1 99 ? -4.231 5.016 15.220 1.00 96.12 99 VAL A N 1
ATOM 750 C CA . VAL A 1 99 ? -4.105 3.637 15.713 1.00 96.12 99 VAL A CA 1
ATOM 751 C C . VAL A 1 99 ? -3.913 3.619 17.245 1.00 96.12 99 VAL A C 1
ATOM 753 O O . VAL A 1 99 ? -2.971 4.236 17.756 1.00 96.12 99 VAL A O 1
ATOM 756 N N . PRO A 1 100 ? -4.756 2.904 18.012 1.00 94.25 100 PRO A N 1
ATOM 757 C CA . PRO A 1 100 ? -4.630 2.841 19.464 1.00 94.25 100 PRO A CA 1
ATOM 758 C C . PRO A 1 100 ? -3.394 2.038 19.877 1.00 94.25 100 PRO A C 1
ATOM 760 O O . PRO A 1 100 ? -2.892 1.209 19.118 1.00 94.25 100 PRO A O 1
ATOM 763 N N . SER A 1 101 ? -2.903 2.264 21.097 1.00 95.00 101 SER A N 1
ATOM 764 C CA . SER A 1 101 ? -1.817 1.469 21.678 1.00 95.00 101 SER A CA 1
ATOM 765 C C . SER A 1 101 ? -2.200 -0.012 21.851 1.00 95.00 101 SER A C 1
ATOM 767 O O . SER A 1 101 ? -3.368 -0.394 21.782 1.00 95.00 101 SER A O 1
ATOM 769 N N . GLY A 1 102 ? -1.196 -0.863 22.077 1.00 95.88 102 GLY A N 1
ATOM 770 C CA . GLY A 1 102 ? -1.370 -2.310 22.233 1.00 95.88 102 GLY A CA 1
ATOM 771 C C . GLY A 1 102 ? -1.247 -3.073 20.913 1.00 95.88 102 GLY A C 1
ATOM 772 O O . GLY A 1 102 ? -0.509 -2.670 20.014 1.00 95.88 102 GLY A O 1
ATOM 773 N N . ALA A 1 103 ? -1.979 -4.183 20.789 1.00 96.50 103 ALA A N 1
ATOM 774 C CA . ALA A 1 103 ? -1.789 -5.153 19.706 1.00 96.50 103 ALA A CA 1
ATOM 775 C C . ALA A 1 103 ? -1.987 -4.567 18.294 1.00 96.50 103 ALA A C 1
ATOM 777 O O . ALA A 1 103 ? -1.269 -4.944 17.366 1.00 96.50 103 ALA A O 1
ATOM 778 N N . VAL A 1 104 ? -2.930 -3.630 18.121 1.00 96.94 104 VAL A N 1
ATOM 779 C CA . VAL A 1 104 ? -3.171 -2.972 16.823 1.00 96.94 104 VAL A CA 1
ATOM 780 C C . VAL A 1 104 ? -1.967 -2.112 16.430 1.00 96.94 104 VAL A C 1
ATOM 782 O O . VAL A 1 104 ? -1.487 -2.242 15.304 1.00 96.94 104 VAL A O 1
ATOM 785 N N . ARG A 1 105 ? -1.414 -1.312 17.358 1.00 97.50 105 ARG A N 1
ATOM 786 C CA . ARG A 1 105 ? -0.177 -0.540 17.137 1.00 97.50 105 ARG A CA 1
ATOM 787 C C . ARG A 1 105 ? 0.993 -1.437 16.768 1.00 97.50 105 ARG A C 1
ATOM 789 O O . ARG A 1 105 ? 1.620 -1.217 15.740 1.00 97.50 105 ARG A O 1
ATOM 796 N N . GLU A 1 106 ? 1.246 -2.483 17.546 1.00 97.06 106 GLU A N 1
ATOM 797 C CA . GLU A 1 106 ? 2.349 -3.417 17.286 1.00 97.06 106 GLU A CA 1
ATOM 798 C C . GLU A 1 106 ? 2.215 -4.121 15.928 1.00 97.06 106 GLU A C 1
ATOM 800 O O . GLU A 1 106 ? 3.202 -4.388 15.234 1.00 97.06 106 GLU A O 1
ATOM 805 N N . ARG A 1 107 ? 0.985 -4.464 15.524 1.00 96.69 107 ARG A N 1
ATOM 806 C CA . ARG A 1 107 ? 0.728 -5.056 14.209 1.00 96.69 107 ARG A CA 1
ATOM 807 C C . ARG A 1 107 ? 0.931 -4.028 13.099 1.00 96.69 107 ARG A C 1
ATOM 809 O O . ARG A 1 107 ? 1.575 -4.372 12.107 1.00 96.69 107 ARG A O 1
ATOM 816 N N . TRP A 1 108 ? 0.430 -2.808 13.267 1.00 96.94 108 TRP A N 1
ATOM 817 C CA . TRP A 1 108 ? 0.606 -1.706 12.323 1.00 96.94 108 TRP A CA 1
ATOM 818 C C . TRP A 1 108 ? 2.084 -1.374 12.105 1.00 96.94 108 TRP A C 1
ATOM 820 O O . TRP A 1 108 ? 2.530 -1.335 10.959 1.00 96.94 108 TRP A O 1
ATOM 830 N N . ASP A 1 109 ? 2.863 -1.260 13.183 1.00 95.81 109 ASP A N 1
ATOM 831 C CA . ASP A 1 109 ? 4.298 -0.965 13.139 1.00 95.81 109 ASP A CA 1
ATOM 832 C C . ASP A 1 109 ? 5.079 -2.028 12.350 1.00 95.81 109 ASP A C 1
ATOM 834 O O . ASP A 1 109 ? 5.960 -1.706 11.549 1.00 95.81 109 ASP A O 1
ATOM 838 N N . ARG A 1 110 ? 4.694 -3.305 12.482 1.00 93.44 110 ARG A N 1
ATOM 839 C CA . ARG A 1 110 ? 5.251 -4.390 11.661 1.00 93.44 110 ARG A CA 1
ATOM 840 C C . ARG A 1 110 ? 4.869 -4.273 10.186 1.00 93.44 110 ARG A C 1
ATOM 842 O O . ARG A 1 110 ? 5.725 -4.474 9.330 1.00 93.44 110 ARG A O 1
ATOM 849 N N . VAL A 1 111 ? 3.606 -3.968 9.873 1.00 92.56 111 VAL A N 1
ATOM 850 C CA . VAL A 1 111 ? 3.147 -3.850 8.475 1.00 92.56 111 VAL A CA 1
ATOM 851 C C . VAL A 1 111 ? 3.794 -2.655 7.775 1.00 92.56 111 VAL A C 1
ATOM 853 O O . VAL A 1 111 ? 4.228 -2.798 6.637 1.00 92.56 111 VAL A O 1
ATOM 856 N N . ARG A 1 112 ? 3.922 -1.499 8.440 1.00 86.69 112 ARG A N 1
ATOM 857 C CA . ARG A 1 112 ? 4.589 -0.313 7.867 1.00 86.69 112 ARG A CA 1
ATOM 858 C C . ARG A 1 112 ? 6.104 -0.473 7.735 1.00 86.69 112 ARG A C 1
ATOM 860 O O . ARG A 1 112 ? 6.688 0.097 6.820 1.00 86.69 112 ARG A O 1
ATOM 867 N N . GLY A 1 113 ? 6.738 -1.216 8.644 1.00 77.88 113 GLY A N 1
ATOM 868 C CA . GLY A 1 113 ? 8.183 -1.449 8.624 1.00 77.88 113 GLY A CA 1
ATOM 869 C C . GLY A 1 113 ? 8.626 -2.377 7.494 1.00 77.88 113 GLY A C 1
ATOM 870 O O . GLY A 1 113 ? 9.724 -2.212 6.980 1.00 77.88 113 GLY A O 1
ATOM 871 N N . ALA A 1 114 ? 7.760 -3.304 7.078 1.00 63.38 114 ALA A N 1
ATOM 872 C CA . ALA A 1 114 ? 8.017 -4.228 5.974 1.00 63.38 114 ALA A CA 1
ATOM 873 C C . ALA A 1 114 ? 7.946 -3.577 4.577 1.00 63.38 114 ALA A C 1
ATOM 875 O O . ALA A 1 114 ? 8.296 -4.223 3.604 1.00 63.38 114 ALA A O 1
ATOM 876 N N . SER A 1 115 ? 7.481 -2.329 4.470 1.00 53.41 115 SER A N 1
ATOM 877 C CA . SER A 1 115 ? 7.216 -1.634 3.194 1.00 53.41 115 SER A CA 1
ATOM 878 C C . SER A 1 115 ? 8.257 -0.566 2.846 1.00 53.41 115 SER A C 1
ATOM 880 O O . SER A 1 115 ? 7.958 0.350 2.080 1.00 53.41 115 SER A O 1
ATOM 882 N N . ARG A 1 116 ? 9.434 -0.616 3.478 1.00 46.38 116 ARG A N 1
ATOM 883 C CA . ARG A 1 116 ? 10.527 0.345 3.281 1.00 46.38 116 ARG A CA 1
ATOM 884 C C . ARG A 1 116 ? 11.652 -0.239 2.451 1.00 46.38 116 ARG A C 1
ATOM 886 O O . ARG A 1 116 ? 12.034 -1.390 2.743 1.00 46.38 116 ARG A O 1
#

Radius of gyration: 14.66 Å; chains: 1; bounding box: 31×21×44 Å

pLDDT: mean 93.64, std 8.49, range [46.38, 98.44]